Protein AF-A0A4Z0RWE5-F1 (afdb_monomer_lite)

pLDDT: mean 82.36, std 18.59, range [41.19, 97.31]

Sequence (74 aa):
MVGTMAKIDDSVKKKVPELRFKGNLYDVMKLILAKRGVSVGRARNPLPHVEDDEMDHVEVVRQHIDDAIAEFTK

Secondary structure (DSSP, 8-state):
---------HHHHHT-S----SS-HHHHHHHHHHHTT----PPPTTSPPPPGGGHHHHHHHHHHHHHHHHHH--

Radius of gyration: 14.19 Å; chains: 1; bounding box: 36×26×32 Å

Organism: Weissella confusa (NCBI:txid1583)

Structure (mmCIF, N/CA/C/O backbone):
data_AF-A0A4Z0RWE5-F1
#
_entry.id   AF-A0A4Z0RWE5-F1
#
loop_
_atom_site.group_PDB
_atom_site.id
_atom_site.type_symbol
_atom_site.label_atom_id
_atom_site.label_alt_id
_atom_site.label_comp_id
_atom_site.label_asym_id
_atom_site.label_entity_id
_atom_site.label_seq_id
_atom_site.pdbx_PDB_ins_code
_atom_site.Cartn_x
_atom_site.Cartn_y
_atom_site.Cartn_z
_atom_site.occupancy
_atom_site.B_iso_or_equiv
_atom_site.auth_seq_id
_atom_site.auth_comp_id
_atom_site.auth_asym_id
_atom_site.auth_atom_id
_atom_site.pdbx_PDB_model_num
ATOM 1 N N . MET A 1 1 ? -23.866 -7.888 18.577 1.00 41.19 1 MET A N 1
ATOM 2 C CA . MET A 1 1 ? -23.236 -8.538 17.409 1.00 41.19 1 MET A CA 1
ATOM 3 C C . MET A 1 1 ? -21.766 -8.159 17.416 1.00 41.19 1 MET A C 1
ATOM 5 O O . MET A 1 1 ? -21.446 -7.015 17.133 1.00 41.19 1 MET A O 1
ATOM 9 N N . VAL A 1 2 ? -20.895 -9.064 17.863 1.00 43.75 2 VAL A N 1
ATOM 10 C CA . VAL A 1 2 ? -19.440 -8.854 17.867 1.00 43.75 2 VAL A CA 1
ATOM 11 C C . VAL A 1 2 ? -18.952 -9.288 16.490 1.00 43.75 2 VAL A C 1
ATOM 13 O O . VAL A 1 2 ? -19.029 -10.469 16.160 1.00 43.75 2 VAL A O 1
ATOM 16 N N . GLY A 1 3 ? -18.583 -8.315 15.658 1.00 43.19 3 GLY A N 1
ATOM 17 C CA . GLY A 1 3 ? -18.095 -8.553 14.304 1.00 43.19 3 GLY A CA 1
ATOM 18 C C . GLY A 1 3 ? -16.852 -9.433 14.331 1.00 43.19 3 GLY A C 1
ATOM 19 O O . GLY A 1 3 ? -15.955 -9.234 15.149 1.00 43.19 3 GLY A O 1
ATOM 20 N N . THR A 1 4 ? -16.840 -10.432 13.459 1.00 46.31 4 THR A N 1
ATOM 21 C CA . THR A 1 4 ? -15.759 -11.390 13.254 1.00 46.31 4 THR A CA 1
ATOM 22 C C . THR A 1 4 ? -14.443 -10.651 13.026 1.00 46.31 4 THR A C 1
ATOM 24 O O . THR A 1 4 ? -14.188 -10.123 11.948 1.00 46.31 4 THR A O 1
ATOM 27 N N . MET A 1 5 ? -13.614 -10.593 14.066 1.00 48.81 5 MET A N 1
ATOM 28 C CA . MET A 1 5 ? -12.245 -10.105 13.989 1.00 48.81 5 MET A CA 1
ATOM 29 C C . MET A 1 5 ? -11.488 -11.091 13.100 1.00 48.81 5 MET A C 1
ATOM 31 O O . MET A 1 5 ? -11.252 -12.229 13.513 1.00 48.81 5 MET A O 1
ATOM 35 N N . ALA A 1 6 ? -11.182 -10.694 11.864 1.00 55.25 6 ALA A N 1
ATOM 36 C CA . ALA A 1 6 ? -10.265 -11.430 11.008 1.00 55.25 6 ALA A CA 1
ATOM 37 C C . ALA A 1 6 ? -8.895 -11.383 11.690 1.00 55.25 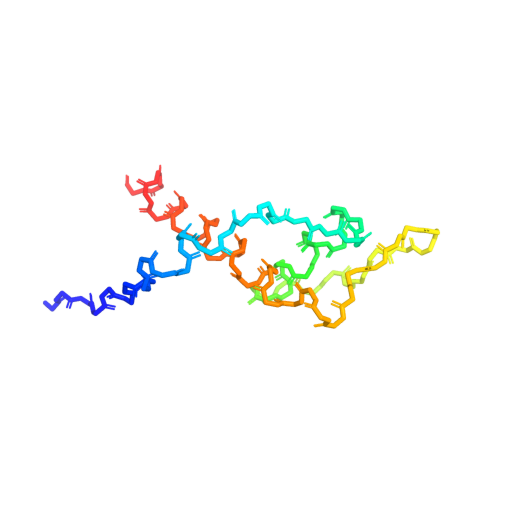6 ALA A C 1
ATOM 39 O O . ALA A 1 6 ? -8.115 -10.452 11.516 1.00 55.25 6 ALA A O 1
ATOM 40 N N . LYS A 1 7 ? -8.655 -12.351 12.576 1.00 54.53 7 LYS A N 1
ATOM 41 C CA . LYS A 1 7 ? -7.361 -12.563 13.206 1.00 54.53 7 LYS A CA 1
ATOM 42 C C . LYS A 1 7 ? -6.416 -12.923 12.075 1.00 54.53 7 LYS A C 1
ATOM 44 O O . LYS A 1 7 ? -6.529 -14.005 11.503 1.00 54.53 7 LYS A O 1
ATOM 49 N N . ILE A 1 8 ? -5.529 -11.997 11.734 1.00 56.22 8 ILE A N 1
ATOM 50 C CA . ILE A 1 8 ? -4.327 -12.325 10.982 1.00 56.22 8 ILE A CA 1
ATOM 51 C C . ILE A 1 8 ? -3.685 -13.494 11.732 1.00 56.22 8 ILE A C 1
ATOM 53 O O . ILE A 1 8 ? -3.448 -13.391 12.936 1.00 56.22 8 ILE A O 1
ATOM 57 N N . ASP A 1 9 ? -3.497 -14.614 11.040 1.00 53.78 9 ASP A N 1
ATOM 58 C CA . ASP A 1 9 ? -2.806 -15.774 11.588 1.00 53.78 9 ASP A CA 1
ATOM 59 C C . ASP A 1 9 ? -1.455 -15.300 12.148 1.00 53.78 9 ASP A C 1
ATOM 61 O O . ASP A 1 9 ? -0.704 -14.599 11.464 1.00 53.78 9 ASP A O 1
ATOM 65 N N . ASP A 1 10 ? -1.141 -15.644 13.400 1.00 55.12 10 ASP A N 1
ATOM 66 C CA . ASP A 1 10 ? 0.138 -15.307 14.038 1.00 55.12 10 ASP A CA 1
ATOM 67 C C . ASP A 1 10 ? 1.341 -15.820 13.220 1.00 55.12 10 ASP A C 1
ATOM 69 O O . ASP A 1 10 ? 2.466 -15.332 13.378 1.00 55.12 10 ASP A O 1
ATOM 73 N N . SER A 1 11 ? 1.109 -16.759 12.294 1.00 52.53 11 SER A N 1
ATOM 74 C CA . SER A 1 11 ? 2.064 -17.172 11.268 1.00 52.53 11 SER A CA 1
ATOM 75 C C . SER A 1 11 ? 2.506 -16.028 10.343 1.00 52.53 11 SER A C 1
ATOM 77 O O . SER A 1 11 ? 3.671 -16.009 9.955 1.00 52.53 11 SER A O 1
ATOM 79 N N . VAL A 1 12 ? 1.654 -15.039 10.045 1.00 51.16 12 VAL A N 1
ATOM 80 C CA . VAL A 1 12 ? 1.977 -13.860 9.214 1.00 51.16 12 VAL A CA 1
ATOM 81 C C . VAL A 1 12 ? 2.877 -12.890 9.978 1.00 51.16 12 VAL A C 1
ATOM 83 O O . VAL A 1 12 ? 3.872 -12.426 9.431 1.00 51.16 12 VAL A O 1
ATOM 86 N N . LYS A 1 13 ? 2.607 -12.653 11.271 1.00 50.62 13 LYS A N 1
ATOM 87 C CA . LYS A 1 13 ? 3.457 -11.811 12.137 1.00 50.62 13 LYS A CA 1
ATOM 88 C C . LYS A 1 13 ? 4.831 -12.437 12.392 1.00 50.62 13 LYS A C 1
ATOM 90 O O . LYS A 1 13 ? 5.829 -11.725 12.435 1.00 50.62 13 LYS A O 1
ATOM 95 N N . LYS A 1 14 ? 4.903 -13.769 12.519 1.00 49.69 14 LYS A N 1
ATOM 96 C CA . LYS A 1 14 ? 6.174 -14.513 12.628 1.00 49.69 14 LYS A CA 1
ATOM 97 C C . LYS A 1 14 ? 6.950 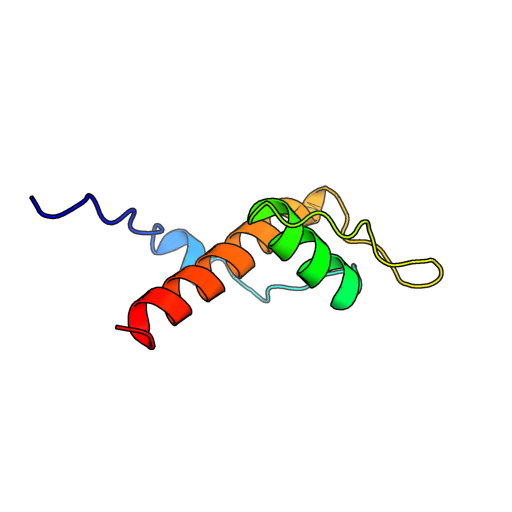-14.615 11.308 1.00 49.69 14 LYS A C 1
ATOM 99 O O . LYS A 1 14 ? 8.135 -14.932 11.344 1.00 49.69 14 LYS A O 1
ATOM 104 N N . LYS A 1 15 ? 6.306 -14.357 10.164 1.00 49.00 15 LYS A N 1
ATOM 105 C CA . LYS A 1 15 ? 6.879 -14.453 8.810 1.00 49.00 15 LYS A CA 1
ATOM 106 C C . LYS A 1 15 ? 7.347 -13.127 8.223 1.00 49.00 15 LYS A C 1
ATOM 108 O O . LYS A 1 15 ? 7.573 -13.079 7.020 1.00 49.00 15 LYS A O 1
ATOM 113 N N . VAL A 1 16 ? 7.546 -12.076 9.015 1.00 53.81 16 VAL A N 1
ATOM 114 C CA . VAL A 1 16 ? 8.177 -10.858 8.488 1.00 53.81 16 VAL A CA 1
ATOM 115 C C . VAL A 1 16 ? 9.642 -10.785 8.930 1.00 53.81 16 VAL A C 1
ATOM 117 O O . VAL A 1 16 ? 9.974 -9.992 9.814 1.00 53.81 16 VAL A O 1
ATOM 120 N N . PRO A 1 17 ? 10.559 -11.581 8.340 1.00 50.16 17 PRO A N 1
ATOM 121 C CA . PRO A 1 17 ? 11.932 -11.138 8.237 1.00 50.16 17 PRO A CA 1
ATOM 122 C C . PRO A 1 17 ? 11.906 -9.944 7.274 1.00 50.16 17 PRO A C 1
ATOM 124 O O . PRO A 1 17 ? 11.910 -10.108 6.064 1.00 50.16 17 PRO A O 1
ATOM 127 N N . GLU A 1 18 ? 11.779 -8.751 7.854 1.00 63.59 18 GLU A N 1
ATOM 128 C CA . GLU A 1 18 ? 11.934 -7.441 7.219 1.00 63.59 18 GLU A CA 1
ATOM 129 C C . GLU A 1 18 ? 11.022 -7.192 5.996 1.00 63.59 18 GLU A C 1
ATOM 131 O O . GLU A 1 18 ? 11.350 -7.553 4.870 1.00 63.59 18 GLU A O 1
ATOM 136 N N . LEU A 1 19 ? 9.897 -6.489 6.204 1.00 74.88 19 LEU A N 1
ATOM 137 C CA . LEU A 1 19 ? 9.109 -5.842 5.141 1.00 74.88 19 LEU A CA 1
ATOM 138 C C . LEU A 1 19 ? 10.020 -4.877 4.366 1.00 74.88 19 LEU A C 1
ATOM 140 O O . LEU A 1 19 ? 10.136 -3.696 4.698 1.00 74.88 19 LEU A O 1
ATOM 144 N N . ARG A 1 20 ? 10.720 -5.399 3.363 1.00 83.50 20 ARG A N 1
ATOM 145 C CA . ARG A 1 20 ? 11.556 -4.632 2.449 1.00 83.50 20 ARG A CA 1
ATOM 146 C C . ARG A 1 20 ? 10.814 -4.470 1.135 1.00 83.50 20 ARG A C 1
ATOM 148 O O . ARG A 1 20 ? 10.174 -5.402 0.654 1.00 83.50 20 ARG A O 1
ATOM 155 N N . PHE A 1 21 ? 10.934 -3.272 0.583 1.00 90.94 21 PHE A N 1
ATOM 156 C CA . PHE A 1 21 ? 10.476 -2.935 -0.753 1.00 90.94 21 PHE A CA 1
ATOM 157 C C . PHE A 1 21 ? 11.694 -2.566 -1.598 1.00 90.94 21 PHE A C 1
ATOM 159 O O . PHE A 1 21 ? 12.562 -1.812 -1.147 1.00 90.94 21 PHE A O 1
ATOM 166 N N . LYS A 1 22 ? 11.750 -3.085 -2.820 1.00 91.75 22 LYS A N 1
ATOM 167 C CA . LYS A 1 22 ? 12.591 -2.597 -3.913 1.00 91.75 22 LYS A CA 1
ATOM 168 C C . LYS A 1 22 ? 12.039 -1.258 -4.407 1.00 91.75 22 LYS A C 1
ATOM 170 O O . LYS A 1 22 ? 12.808 -0.347 -4.719 1.00 91.75 22 LYS A O 1
ATOM 175 N N . GLY A 1 23 ? 10.710 -1.132 -4.432 1.00 91.81 23 GLY A N 1
ATOM 176 C CA . GLY A 1 23 ? 10.007 0.098 -4.778 1.00 91.81 23 GLY A CA 1
ATOM 177 C C . GLY A 1 23 ? 10.238 1.250 -3.799 1.00 91.81 23 GLY A C 1
ATOM 178 O O . GLY A 1 23 ? 10.488 1.073 -2.606 1.00 91.81 23 GLY A O 1
ATOM 179 N N . ASN A 1 24 ? 10.126 2.475 -4.308 1.00 95.56 24 ASN A N 1
ATOM 180 C CA . ASN A 1 24 ? 10.245 3.675 -3.495 1.00 95.56 24 ASN A CA 1
ATOM 181 C C . ASN A 1 24 ? 9.042 3.832 -2.550 1.00 95.56 24 ASN A C 1
ATOM 183 O O . ASN A 1 24 ? 7.900 3.578 -2.934 1.00 95.56 24 ASN A O 1
ATOM 187 N N . LEU A 1 25 ? 9.281 4.363 -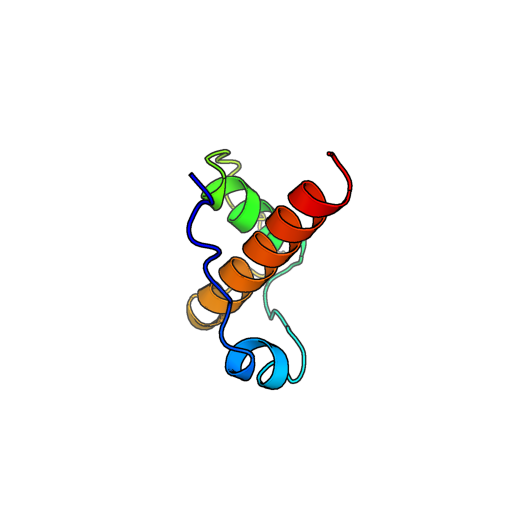1.346 1.00 94.56 25 LEU A N 1
ATOM 188 C CA . LEU A 1 25 ? 8.242 4.625 -0.345 1.00 94.56 25 LEU A CA 1
ATOM 189 C C . LEU A 1 25 ? 7.039 5.414 -0.894 1.00 94.56 25 LEU A C 1
ATOM 191 O O . LEU A 1 25 ? 5.900 5.106 -0.551 1.00 94.56 25 LEU A O 1
ATOM 195 N N . TYR A 1 26 ? 7.258 6.411 -1.759 1.00 96.00 26 TYR A N 1
ATOM 196 C CA . TYR A 1 26 ? 6.155 7.168 -2.359 1.00 96.00 26 TYR A CA 1
ATOM 197 C C . TYR A 1 26 ? 5.238 6.279 -3.196 1.00 96.00 26 TYR A C 1
ATOM 199 O O . TYR A 1 26 ? 4.028 6.484 -3.202 1.00 96.00 26 TYR A O 1
ATOM 207 N N . ASP A 1 27 ? 5.794 5.299 -3.899 1.00 97.31 27 ASP A N 1
ATOM 208 C CA . ASP A 1 27 ? 5.018 4.385 -4.725 1.00 97.31 27 ASP A CA 1
ATOM 209 C C . ASP A 1 27 ? 4.216 3.399 -3.865 1.00 97.31 27 ASP A C 1
ATOM 211 O O . ASP A 1 27 ? 3.019 3.221 -4.092 1.00 97.31 27 ASP A O 1
ATOM 215 N N . VAL A 1 28 ? 4.829 2.885 -2.790 1.00 95.94 28 VAL A N 1
ATOM 216 C CA . VAL A 1 28 ? 4.154 2.075 -1.759 1.00 95.94 28 VAL A CA 1
ATOM 217 C C . VAL A 1 28 ? 2.950 2.828 -1.183 1.00 95.94 28 VAL A C 1
ATOM 219 O O . VAL A 1 28 ? 1.832 2.314 -1.175 1.00 95.94 28 VAL A O 1
ATOM 222 N N . MET A 1 29 ? 3.140 4.079 -0.753 1.00 96.88 29 MET A N 1
ATOM 223 C CA . MET A 1 29 ? 2.067 4.886 -0.160 1.00 96.88 29 MET A CA 1
ATOM 224 C C . MET A 1 29 ? 0.935 5.171 -1.151 1.00 96.88 29 MET A C 1
ATOM 226 O O . MET A 1 29 ? -0.238 5.105 -0.784 1.00 96.88 29 MET A O 1
ATOM 230 N N . LYS A 1 30 ? 1.257 5.454 -2.418 1.00 97.31 30 LYS A N 1
ATOM 231 C CA . LYS A 1 30 ? 0.244 5.662 -3.462 1.00 97.31 30 LYS A CA 1
ATOM 232 C C . LYS A 1 30 ? -0.572 4.401 -3.741 1.00 97.31 30 LYS A C 1
ATOM 234 O O . LYS A 1 30 ? -1.782 4.499 -3.933 1.00 97.31 30 LYS A O 1
ATOM 239 N N . LEU A 1 31 ? 0.057 3.228 -3.716 1.00 96.88 31 LEU A N 1
ATOM 240 C CA . LEU A 1 31 ? -0.634 1.945 -3.843 1.00 96.88 31 LEU A CA 1
ATOM 241 C C . LEU A 1 31 ? -1.563 1.666 -2.654 1.00 96.88 31 LEU A C 1
ATOM 243 O O . LEU A 1 31 ? -2.693 1.219 -2.854 1.00 96.88 31 LEU A O 1
ATOM 247 N N . ILE A 1 32 ? -1.131 1.985 -1.430 1.00 96.62 32 ILE A N 1
ATOM 248 C CA . ILE A 1 32 ? -1.978 1.892 -0.230 1.00 96.62 32 ILE A CA 1
ATOM 249 C C . ILE A 1 32 ? -3.197 2.816 -0.361 1.00 96.62 32 ILE A C 1
ATOM 251 O O . ILE A 1 32 ? -4.321 2.388 -0.102 1.00 96.62 32 ILE A O 1
ATOM 255 N N . LEU A 1 33 ? -3.008 4.063 -0.809 1.00 96.81 33 LEU A N 1
ATOM 256 C CA . LEU A 1 33 ? -4.111 5.001 -1.057 1.00 96.81 33 LEU A CA 1
ATOM 257 C C . LEU A 1 33 ? -5.081 4.477 -2.123 1.00 96.81 33 LEU A C 1
ATOM 259 O O . LEU A 1 33 ? -6.295 4.527 -1.916 1.00 96.81 33 LEU A O 1
ATOM 263 N N . ALA A 1 34 ? -4.563 3.907 -3.214 1.00 96.38 34 ALA A N 1
ATOM 264 C CA . ALA A 1 34 ? -5.385 3.312 -4.263 1.00 96.38 34 ALA A CA 1
ATOM 265 C C . ALA A 1 34 ? -6.243 2.152 -3.730 1.00 96.38 34 ALA A C 1
ATOM 267 O O . ALA A 1 34 ? -7.435 2.091 -4.031 1.00 96.38 34 ALA A O 1
ATOM 268 N N . LYS A 1 35 ? -5.687 1.290 -2.865 1.00 94.12 35 LYS A N 1
ATOM 269 C CA . LYS A 1 35 ? -6.440 0.223 -2.173 1.00 94.12 35 LYS A CA 1
ATOM 270 C C . LYS A 1 35 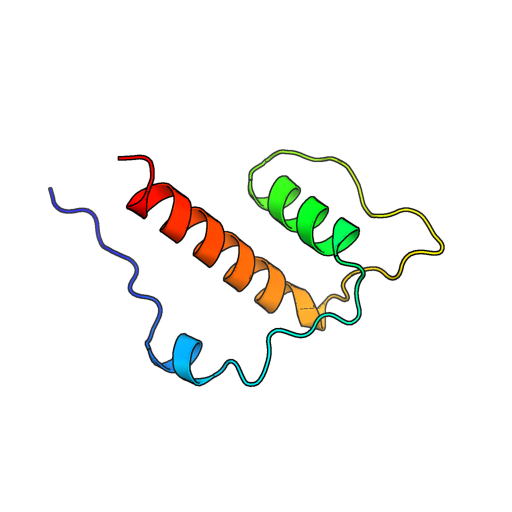? -7.536 0.761 -1.243 1.00 94.12 35 LYS A C 1
ATOM 272 O O . LYS A 1 35 ? -8.518 0.067 -1.004 1.00 94.12 35 LYS A O 1
ATOM 277 N N . ARG A 1 36 ? -7.409 2.001 -0.760 1.00 93.25 36 ARG A N 1
ATOM 278 C CA . ARG A 1 36 ? -8.445 2.716 0.012 1.00 93.25 36 ARG A CA 1
ATOM 279 C C . ARG A 1 36 ? -9.395 3.543 -0.868 1.00 93.25 36 ARG A C 1
ATOM 281 O O . ARG A 1 36 ? -10.163 4.347 -0.350 1.00 93.25 36 ARG A O 1
ATOM 288 N N . GLY A 1 37 ? -9.348 3.363 -2.190 1.00 95.44 37 GLY A N 1
ATOM 289 C CA . GLY A 1 37 ? -10.227 4.037 -3.150 1.00 95.44 37 GLY A CA 1
ATOM 290 C C . GLY A 1 37 ? -9.747 5.416 -3.613 1.00 95.44 37 GLY A C 1
ATOM 291 O O . GLY A 1 37 ? -10.462 6.087 -4.352 1.00 95.44 37 GLY A O 1
ATOM 292 N N . VAL A 1 38 ? -8.544 5.851 -3.226 1.00 96.31 38 VAL A N 1
ATOM 293 C CA . VAL A 1 38 ? -7.976 7.150 -3.616 1.00 96.31 38 VAL A CA 1
ATOM 294 C C . VAL A 1 38 ? -6.888 6.944 -4.671 1.00 96.31 38 VAL A C 1
ATOM 296 O O . VAL A 1 38 ? -5.730 6.674 -4.357 1.00 96.31 38 VAL A O 1
ATOM 299 N N . SER A 1 39 ? -7.259 7.067 -5.948 1.00 93.56 39 SER A N 1
ATOM 300 C CA . SER A 1 39 ? -6.327 6.888 -7.070 1.00 93.56 39 SER A CA 1
ATOM 301 C C . SER A 1 39 ? -5.505 8.153 -7.337 1.00 93.56 39 SER A C 1
ATOM 303 O O . SER A 1 39 ? -6.042 9.188 -7.722 1.00 93.56 39 SER A O 1
ATOM 305 N N . VAL A 1 40 ? -4.184 8.058 -7.155 1.00 96.06 40 VAL A N 1
ATOM 306 C CA . VAL A 1 40 ? -3.211 9.163 -7.332 1.00 96.06 40 VAL A CA 1
ATOM 307 C C . VAL A 1 40 ? -2.063 8.804 -8.292 1.00 96.06 40 VAL A C 1
ATOM 309 O O . VAL A 1 40 ? -0.999 9.438 -8.299 1.00 96.06 40 VAL A O 1
ATOM 312 N N . GLY A 1 41 ? -2.276 7.766 -9.107 1.00 95.25 41 GLY A N 1
ATOM 313 C CA . GLY A 1 41 ? -1.279 7.206 -10.022 1.00 95.25 41 GLY A CA 1
ATOM 314 C C . GLY A 1 41 ? -0.092 6.553 -9.302 1.00 95.25 41 GLY A C 1
ATOM 315 O O . GLY A 1 41 ? -0.146 6.283 -8.105 1.00 95.25 41 GLY A O 1
ATOM 316 N N . ARG A 1 42 ? 0.998 6.314 -10.037 1.00 95.88 42 ARG A N 1
ATOM 317 C CA . ARG A 1 42 ? 2.263 5.765 -9.512 1.00 95.88 42 ARG A CA 1
ATOM 318 C C . ARG A 1 42 ? 3.284 6.868 -9.228 1.00 95.88 42 ARG A C 1
ATOM 320 O O . ARG A 1 42 ? 3.059 8.051 -9.528 1.00 95.88 42 ARG A O 1
ATOM 327 N N . ALA A 1 43 ? 4.399 6.526 -8.591 1.00 95.81 43 ALA A N 1
ATOM 328 C CA . ALA A 1 43 ? 5.560 7.410 -8.547 1.00 95.81 43 ALA A CA 1
ATOM 329 C C . ALA A 1 43 ? 6.065 7.690 -9.977 1.00 95.81 43 ALA A C 1
ATOM 331 O O . ALA A 1 43 ? 5.924 6.864 -10.874 1.00 95.81 43 ALA A O 1
ATOM 332 N N . ARG A 1 44 ? 6.616 8.882 -10.228 1.00 96.06 44 ARG A N 1
ATOM 333 C CA . ARG A 1 44 ? 7.202 9.196 -11.541 1.00 96.06 44 ARG A CA 1
ATOM 334 C C . ARG A 1 44 ? 8.644 8.703 -11.598 1.00 96.06 44 ARG A C 1
ATOM 336 O O . ARG A 1 44 ? 9.357 8.784 -10.598 1.00 96.06 44 ARG A O 1
ATOM 343 N N . ASN A 1 45 ? 9.081 8.288 -12.785 1.00 91.75 45 ASN A N 1
ATOM 344 C CA . ASN A 1 45 ? 10.495 8.033 -13.058 1.00 91.75 45 ASN A CA 1
ATOM 345 C C . ASN A 1 45 ? 11.333 9.270 -12.674 1.00 91.75 45 ASN A C 1
ATOM 347 O O . ASN A 1 45 ? 10.876 10.397 -12.897 1.00 91.75 45 ASN A O 1
ATOM 351 N N . PRO A 1 46 ? 12.530 9.090 -12.089 1.00 95.25 46 PRO A N 1
ATOM 352 C CA . PRO A 1 46 ? 13.303 7.844 -11.992 1.00 95.25 46 PRO A CA 1
ATOM 353 C C . PRO A 1 46 ? 13.061 7.017 -10.711 1.00 95.25 46 PRO A C 1
ATOM 355 O O . PRO A 1 46 ? 13.863 6.143 -10.400 1.00 95.25 46 PRO A O 1
ATOM 358 N N . LEU A 1 47 ? 12.011 7.300 -9.930 1.00 95.38 47 LEU A N 1
ATOM 359 C CA . LEU A 1 47 ? 11.765 6.565 -8.686 1.00 95.38 47 LEU A CA 1
ATOM 360 C C . LEU A 1 47 ? 11.342 5.114 -8.980 1.00 95.38 47 LEU A C 1
ATOM 362 O O . LEU A 1 47 ? 10.409 4.931 -9.765 1.00 95.38 47 LEU A O 1
ATOM 366 N N . PRO A 1 48 ? 11.971 4.104 -8.344 1.00 95.62 48 PRO A N 1
ATOM 367 C CA . PRO A 1 48 ? 11.625 2.705 -8.565 1.00 95.62 48 PRO A CA 1
ATOM 368 C C . PRO A 1 48 ? 10.194 2.421 -8.116 1.00 95.62 48 PRO A C 1
ATOM 370 O O . PRO A 1 48 ? 9.729 2.942 -7.096 1.00 95.62 48 PRO A O 1
ATOM 373 N N . HIS A 1 49 ? 9.501 1.599 -8.893 1.00 97.31 49 HIS A N 1
ATOM 374 C CA . HIS A 1 49 ? 8.147 1.155 -8.595 1.00 97.31 49 HIS A CA 1
ATOM 375 C C . HIS A 1 49 ? 8.172 -0.090 -7.715 1.00 97.31 49 HIS A C 1
ATOM 377 O O . HIS A 1 49 ? 9.145 -0.835 -7.710 1.00 97.31 49 HIS A O 1
ATOM 383 N N . VAL A 1 50 ? 7.106 -0.285 -6.945 1.00 95.50 50 VAL A N 1
ATOM 384 C CA . VAL A 1 50 ? 6.820 -1.563 -6.287 1.00 95.50 50 VAL A CA 1
ATOM 385 C C . VAL A 1 50 ? 6.518 -2.600 -7.361 1.00 95.50 50 VAL A C 1
ATOM 387 O O . VAL A 1 50 ? 5.653 -2.361 -8.214 1.00 95.50 50 VAL A O 1
ATOM 390 N N . GLU A 1 51 ? 7.230 -3.718 -7.296 1.00 94.19 51 GLU A N 1
ATOM 391 C CA . GLU A 1 51 ? 7.093 -4.844 -8.219 1.00 94.19 51 GLU A CA 1
ATOM 392 C C . GLU A 1 51 ? 5.895 -5.731 -7.839 1.00 94.19 51 GLU A C 1
ATOM 394 O O . GLU A 1 51 ? 5.397 -5.697 -6.709 1.00 94.19 51 GLU A O 1
ATOM 399 N N . ASP A 1 52 ? 5.421 -6.552 -8.778 1.00 92.00 52 ASP A N 1
ATOM 400 C CA . ASP A 1 52 ? 4.242 -7.401 -8.557 1.00 92.00 52 ASP A CA 1
ATOM 401 C C . ASP A 1 52 ? 4.457 -8.435 -7.434 1.00 92.00 52 ASP A C 1
ATOM 403 O O . ASP A 1 52 ? 3.518 -8.747 -6.699 1.00 92.00 52 ASP A O 1
ATOM 407 N N . ASP A 1 53 ? 5.694 -8.916 -7.245 1.00 90.94 53 ASP A N 1
ATOM 408 C CA . ASP A 1 53 ? 6.070 -9.848 -6.168 1.00 90.94 53 ASP A CA 1
ATOM 409 C C . ASP A 1 53 ? 6.041 -9.208 -4.767 1.00 90.94 53 ASP A C 1
ATOM 411 O O . ASP A 1 53 ? 6.107 -9.913 -3.762 1.00 90.94 53 ASP A O 1
ATOM 415 N N . GLU A 1 54 ? 5.890 -7.882 -4.685 1.00 91.62 54 GLU A N 1
ATOM 416 C CA . GLU A 1 54 ? 5.852 -7.107 -3.441 1.00 91.62 54 GLU A CA 1
ATOM 417 C C . GLU A 1 54 ? 4.436 -6.624 -3.082 1.00 91.62 54 GLU A C 1
ATOM 419 O O . GLU A 1 54 ? 4.231 -5.966 -2.058 1.00 91.62 54 GLU A O 1
ATOM 424 N N . MET A 1 55 ? 3.424 -6.942 -3.895 1.00 90.81 55 MET A N 1
ATOM 425 C CA . MET A 1 55 ? 2.052 -6.473 -3.670 1.00 90.81 55 MET A CA 1
ATOM 426 C C . MET A 1 55 ? 1.419 -7.036 -2.389 1.00 90.81 55 MET A C 1
ATOM 428 O O . MET A 1 55 ? 0.610 -6.347 -1.757 1.00 90.81 55 MET A O 1
ATOM 432 N N . ASP A 1 56 ? 1.831 -8.228 -1.955 1.00 90.44 56 ASP A N 1
ATOM 433 C CA . ASP A 1 56 ? 1.427 -8.801 -0.666 1.00 90.44 56 ASP A CA 1
ATOM 434 C C . ASP A 1 56 ? 1.963 -7.968 0.510 1.00 90.44 56 ASP A C 1
ATOM 436 O O . ASP A 1 56 ? 1.261 -7.753 1.500 1.00 90.44 56 ASP A O 1
ATOM 440 N N . HIS A 1 57 ? 3.170 -7.401 0.389 1.00 91.62 57 HIS A N 1
ATOM 441 C CA . HIS A 1 57 ? 3.729 -6.502 1.403 1.00 91.62 57 HIS A CA 1
ATOM 442 C C . HIS A 1 57 ? 2.905 -5.215 1.518 1.00 91.62 57 HIS A C 1
ATOM 444 O O . HIS A 1 57 ? 2.650 -4.737 2.625 1.00 91.62 57 HIS A O 1
ATOM 450 N N . VAL A 1 58 ? 2.445 -4.665 0.388 1.00 92.62 58 VAL A N 1
ATOM 451 C CA . VAL A 1 58 ? 1.562 -3.485 0.366 1.00 92.62 58 VAL A CA 1
ATOM 452 C C . VAL A 1 58 ? 0.263 -3.768 1.125 1.00 92.62 58 VAL A C 1
ATOM 454 O O . VAL A 1 58 ? -0.220 -2.907 1.862 1.00 92.62 58 VAL A O 1
ATOM 457 N N . GLU A 1 59 ? -0.296 -4.969 0.970 1.00 91.00 59 GLU A N 1
ATOM 458 C CA . GLU A 1 59 ? -1.517 -5.377 1.666 1.00 91.00 59 GLU A CA 1
ATOM 459 C C . GLU A 1 59 ? -1.310 -5.487 3.182 1.00 91.00 59 GLU A C 1
ATOM 461 O O . GLU A 1 59 ? -2.107 -4.950 3.953 1.00 91.00 59 GLU A O 1
ATOM 466 N N . VAL A 1 60 ? -0.201 -6.095 3.612 1.00 90.12 60 VAL A N 1
ATOM 467 C CA . VAL A 1 60 ? 0.166 -6.185 5.033 1.00 90.12 60 VAL A CA 1
ATOM 468 C C . VAL A 1 60 ? 0.332 -4.792 5.649 1.00 90.12 60 VAL A C 1
ATOM 470 O O . VAL A 1 60 ? -0.216 -4.519 6.717 1.00 90.12 60 VAL A O 1
ATOM 473 N N . VAL A 1 61 ? 1.038 -3.880 4.971 1.00 91.50 61 VAL A N 1
ATOM 474 C CA . VAL A 1 61 ? 1.240 -2.507 5.468 1.00 91.50 61 VAL A CA 1
ATOM 475 C C . VAL A 1 61 ? -0.079 -1.736 5.532 1.00 91.50 61 VAL A C 1
ATOM 477 O O . VAL A 1 61 ? -0.325 -1.051 6.525 1.00 91.50 61 VAL A O 1
ATOM 480 N N . ARG A 1 62 ? -0.953 -1.864 4.522 1.00 93.56 62 ARG A N 1
ATOM 481 C CA . ARG A 1 62 ? -2.298 -1.265 4.556 1.00 93.56 62 ARG A CA 1
ATOM 482 C C . ARG A 1 62 ? -3.061 -1.724 5.798 1.00 93.56 62 ARG A C 1
ATOM 484 O O . ARG A 1 62 ? -3.601 -0.884 6.511 1.00 93.56 62 ARG A O 1
ATOM 491 N N . GLN A 1 63 ? -3.077 -3.029 6.065 1.00 89.75 63 GLN A N 1
ATOM 492 C CA . GLN A 1 63 ? -3.808 -3.579 7.202 1.00 89.75 63 GLN A CA 1
ATOM 493 C C . GLN A 1 63 ? -3.237 -3.093 8.540 1.00 89.75 63 GLN A C 1
ATOM 495 O O . GLN A 1 63 ? -4.008 -2.703 9.407 1.00 89.75 63 GLN A O 1
ATOM 500 N N . HIS A 1 64 ? -1.910 -3.009 8.693 1.00 89.31 64 HIS A N 1
ATOM 501 C CA . HIS A 1 64 ? -1.299 -2.432 9.898 1.00 89.31 64 HIS A CA 1
ATOM 502 C C . HIS A 1 64 ? -1.706 -0.969 10.131 1.00 89.31 64 HIS A C 1
ATOM 504 O O . HIS A 1 64 ? -1.912 -0.560 11.273 1.00 89.31 64 HIS A O 1
ATOM 510 N N . ILE A 1 65 ? -1.835 -0.175 9.063 1.00 90.88 65 ILE A N 1
ATOM 511 C CA . ILE A 1 65 ? -2.325 1.206 9.159 1.00 90.88 65 ILE A CA 1
ATOM 512 C C . ILE A 1 65 ? -3.792 1.222 9.601 1.00 90.88 65 ILE A C 1
ATOM 514 O O . ILE A 1 65 ? -4.150 2.001 10.482 1.00 90.88 65 ILE A O 1
ATOM 518 N N . ASP A 1 66 ? -4.637 0.374 9.012 1.00 90.44 66 ASP A N 1
ATOM 519 C CA . ASP A 1 66 ? -6.057 0.295 9.367 1.00 90.44 66 ASP A CA 1
ATOM 520 C C . ASP A 1 66 ? -6.256 -0.174 10.822 1.00 90.44 66 ASP A C 1
ATOM 522 O O . ASP A 1 66 ? -7.090 0.388 11.536 1.00 90.44 66 ASP A O 1
ATOM 526 N N . ASP A 1 67 ? -5.447 -1.127 11.288 1.00 89.44 67 ASP A N 1
ATOM 527 C CA .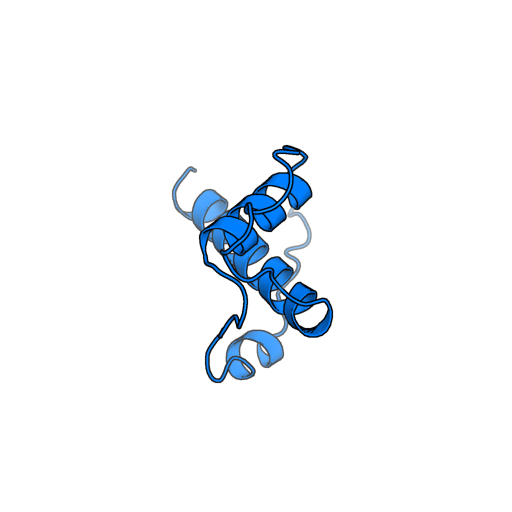 ASP A 1 67 ? -5.442 -1.600 12.675 1.00 89.44 67 ASP A CA 1
ATOM 528 C C . ASP A 1 67 ? -5.040 -0.473 13.641 1.00 89.44 67 ASP A C 1
ATOM 530 O O . ASP A 1 67 ? -5.735 -0.232 14.630 1.00 89.44 67 ASP A O 1
ATOM 534 N N . ALA A 1 68 ? -3.979 0.280 13.326 1.00 89.38 68 ALA A N 1
ATOM 535 C CA . ALA A 1 68 ? -3.543 1.416 14.139 1.00 89.38 68 ALA A CA 1
ATOM 536 C C . ALA A 1 68 ? -4.602 2.532 14.190 1.00 89.38 68 ALA A C 1
ATOM 538 O O . ALA A 1 68 ? -4.873 3.088 15.253 1.00 89.38 68 ALA A O 1
ATOM 539 N N . ILE A 1 69 ? -5.260 2.838 13.066 1.00 90.75 69 ILE A N 1
ATOM 540 C CA . ILE A 1 69 ? -6.387 3.783 13.045 1.00 90.75 69 ILE A CA 1
ATOM 541 C C . ILE A 1 69 ? -7.517 3.270 13.951 1.00 90.75 69 ILE A C 1
ATOM 543 O O . ILE A 1 69 ? -8.078 4.034 14.737 1.00 90.75 69 ILE A O 1
ATOM 547 N N . ALA A 1 70 ? -7.853 1.983 13.882 1.00 91.75 70 ALA A N 1
ATOM 548 C CA . ALA A 1 70 ? -8.906 1.406 14.711 1.00 91.75 70 ALA A CA 1
ATOM 549 C C . ALA A 1 70 ? -8.566 1.384 16.214 1.00 91.75 70 ALA A C 1
ATOM 551 O O . ALA A 1 70 ? -9.493 1.395 17.028 1.00 91.75 70 ALA A O 1
ATOM 552 N N . GLU A 1 71 ? -7.281 1.327 16.573 1.00 93.12 71 GLU A N 1
ATOM 553 C CA . GLU A 1 71 ? -6.787 1.354 17.954 1.00 93.12 71 GLU A CA 1
ATOM 554 C C . GLU A 1 71 ? -6.771 2.772 18.539 1.00 93.12 71 GLU A C 1
ATOM 556 O O . GLU A 1 71 ? -7.271 2.980 19.641 1.00 93.12 71 GLU A O 1
ATOM 561 N N . PHE A 1 72 ? -6.239 3.751 17.802 1.00 93.25 72 PHE A N 1
ATOM 562 C CA . PHE A 1 72 ? -5.924 5.076 18.353 1.00 93.25 72 PHE A CA 1
ATOM 563 C C . PHE A 1 72 ? -6.938 6.178 18.030 1.00 93.25 72 PHE A C 1
ATOM 565 O O . PHE A 1 72 ? -6.812 7.283 18.553 1.00 93.25 72 PHE A O 1
ATOM 572 N N . THR A 1 73 ? -7.931 5.911 17.178 1.00 90.00 73 THR A N 1
ATOM 573 C CA . THR A 1 73 ? -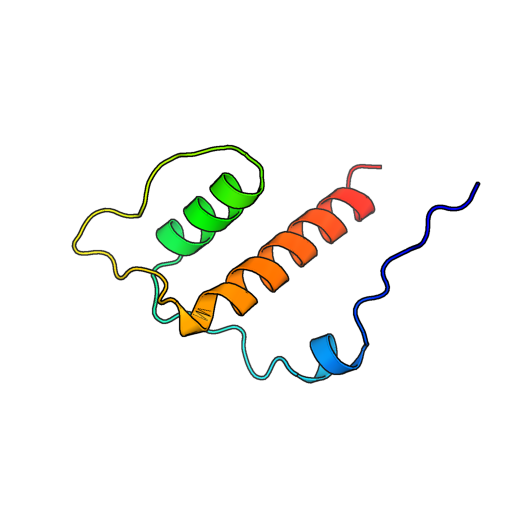8.935 6.915 16.764 1.00 90.00 73 THR A CA 1
ATOM 574 C C . THR A 1 73 ? -10.350 6.614 17.276 1.00 90.00 73 THR A C 1
ATOM 576 O O . THR A 1 73 ? -11.315 7.183 16.763 1.00 90.00 73 THR A O 1
ATOM 579 N N . LYS A 1 74 ? -10.483 5.717 18.262 1.00 61.56 74 LYS A N 1
ATOM 580 C CA . LYS A 1 74 ? -11.747 5.409 18.953 1.00 61.56 74 LYS A CA 1
ATOM 581 C C . LYS A 1 74 ? -11.926 6.207 20.234 1.00 61.56 74 LYS A C 1
ATOM 583 O O . LYS A 1 74 ? -10.924 6.395 20.954 1.00 61.56 74 LYS A O 1
#

Foldseek 3Di:
DPPDDPPPPVVVVVPPPDLDFPFDPQQLVQVLCVVVVRHPDGDDPPGGHGDPVSVVSSVVVSVVVVVVCVVPVD